Protein AF-A0A947RL42-F1 (afdb_monomer)

Nearest PDB structures (foldseek):
  5xik-assembly1_A  TM=5.396E-01  e=1.478E+00  Toxoplasma gondii ME49
  5xig-assembly2_B  TM=5.457E-01  e=1.586E+00  Toxoplasma gondii ME49
  7qsq-assembly2_B  TM=5.913E-01  e=5.603E+00  Thermotoga maritima
  6a4s-assembly1_B  TM=4.742E-01  e=3.197E+00  Salmonella enterica subsp. enterica serovar Typhimurium str. LT2
  7f97-assembly1_A  TM=4.799E-01  e=6.446E+00  Plasmodium falciparum 3D7

pLDDT: mean 80.91, std 15.4, range [46.31, 97.0]

Foldseek 3Di:
DDPPVPDLDEAEDLADCDDDRVVVCCVVCVVQVVVVHHYDYPPRRVCNNVPVPPPD

Structure (mmCIF, N/CA/C/O backbone):
data_AF-A0A947RL42-F1
#
_entry.id   AF-A0A947RL42-F1
#
loop_
_atom_site.group_PDB
_atom_site.id
_atom_site.type_symbol
_atom_site.label_atom_id
_atom_site.label_alt_id
_atom_site.label_comp_id
_atom_site.label_asym_id
_atom_site.label_entity_id
_atom_site.label_seq_id
_atom_site.pdbx_PDB_ins_code
_atom_site.Cartn_x
_atom_site.Cartn_y
_atom_site.Cartn_z
_atom_site.occupancy
_atom_site.B_iso_or_equiv
_atom_site.auth_seq_id
_atom_site.auth_comp_id
_atom_site.auth_asym_id
_atom_site.auth_atom_id
_atom_site.pdbx_PDB_model_num
ATOM 1 N N . ASP A 1 1 ? 18.165 10.339 -22.674 1.00 46.31 1 ASP A N 1
ATOM 2 C CA . ASP A 1 1 ? 17.046 9.395 -22.568 1.00 46.31 1 ASP A CA 1
ATOM 3 C C . ASP A 1 1 ? 17.125 8.703 -21.212 1.00 46.31 1 ASP A C 1
ATOM 5 O O . ASP A 1 1 ? 17.947 7.815 -21.024 1.00 46.31 1 ASP A O 1
ATOM 9 N N . ARG A 1 2 ? 16.460 9.252 -20.187 1.00 50.50 2 ARG A N 1
ATOM 10 C CA . ARG A 1 2 ? 16.619 8.786 -18.799 1.00 50.50 2 ARG A CA 1
ATOM 11 C C . ARG A 1 2 ? 15.435 7.883 -18.491 1.00 50.50 2 ARG A C 1
ATOM 13 O O . ARG A 1 2 ? 14.420 8.342 -17.978 1.00 50.50 2 ARG A O 1
ATOM 20 N N . SER A 1 3 ? 15.542 6.619 -18.892 1.00 51.50 3 SER A N 1
ATOM 21 C CA . SER A 1 3 ? 14.475 5.655 -18.665 1.00 51.50 3 SER A CA 1
ATOM 22 C C . SER A 1 3 ? 14.304 5.456 -17.157 1.00 51.50 3 SER A C 1
ATOM 24 O O . SER A 1 3 ? 15.142 4.839 -16.503 1.00 51.50 3 SER A O 1
ATOM 26 N N . LEU A 1 4 ? 13.198 5.948 -16.602 1.00 54.03 4 LEU A N 1
ATOM 27 C CA . LEU A 1 4 ? 12.732 5.585 -15.256 1.00 54.03 4 LEU A CA 1
ATOM 28 C C . LEU A 1 4 ? 12.361 4.086 -15.162 1.00 54.03 4 LEU A C 1
ATOM 30 O O . LEU A 1 4 ? 12.054 3.586 -14.089 1.00 54.03 4 LEU A O 1
ATOM 34 N N . LEU A 1 5 ? 12.450 3.367 -16.287 1.00 53.34 5 LEU A N 1
ATOM 35 C CA . LEU A 1 5 ? 12.140 1.953 -16.502 1.00 53.34 5 LEU A CA 1
ATOM 36 C C . LEU A 1 5 ? 13.073 0.957 -15.789 1.00 53.34 5 LEU A C 1
ATOM 38 O O . LEU A 1 5 ? 12.914 -0.243 -15.976 1.00 53.34 5 LEU A O 1
ATOM 42 N N . GLN A 1 6 ? 14.032 1.413 -14.978 1.00 55.41 6 GLN A N 1
ATOM 43 C CA . GLN A 1 6 ? 14.909 0.523 -14.205 1.00 55.41 6 GLN A CA 1
ATOM 44 C C . GLN A 1 6 ? 14.846 0.792 -12.699 1.00 55.41 6 GLN A C 1
ATOM 46 O O . GLN A 1 6 ? 15.834 0.669 -11.980 1.00 55.41 6 GLN A O 1
ATOM 51 N N . VAL A 1 7 ? 13.670 1.170 -12.206 1.00 62.22 7 VAL A N 1
ATOM 52 C CA . VAL A 1 7 ? 13.356 1.112 -10.780 1.00 62.22 7 VAL A CA 1
ATOM 53 C C . VAL A 1 7 ? 12.031 0.374 -10.668 1.00 62.22 7 VAL A C 1
ATOM 55 O O . VAL A 1 7 ? 11.044 0.804 -11.260 1.00 62.22 7 VAL A O 1
ATOM 58 N N . ASN A 1 8 ? 12.007 -0.752 -9.950 1.00 71.38 8 ASN A N 1
ATOM 59 C CA . ASN A 1 8 ? 10.768 -1.461 -9.623 1.00 71.38 8 ASN A CA 1
ATOM 60 C C . ASN A 1 8 ? 9.955 -0.586 -8.657 1.00 71.38 8 ASN A C 1
ATOM 62 O O . ASN A 1 8 ? 10.055 -0.736 -7.441 1.00 71.38 8 ASN A O 1
ATOM 66 N N . LEU A 1 9 ? 9.236 0.395 -9.203 1.00 79.56 9 LEU A N 1
ATOM 67 C CA . LEU A 1 9 ? 8.445 1.351 -8.442 1.00 79.56 9 LEU A CA 1
ATOM 68 C C . LEU A 1 9 ? 7.233 0.631 -7.837 1.00 79.56 9 LEU A C 1
ATOM 70 O O . LEU A 1 9 ? 6.401 0.080 -8.557 1.00 79.56 9 LEU A O 1
ATOM 74 N N . GLU A 1 10 ? 7.145 0.644 -6.511 1.00 86.19 10 GLU A N 1
ATOM 75 C CA . GLU A 1 10 ? 6.058 0.046 -5.739 1.00 86.19 10 GLU A CA 1
ATOM 76 C C . GLU A 1 10 ? 5.450 1.116 -4.830 1.00 86.19 10 GLU A C 1
ATOM 78 O O . GLU A 1 10 ? 6.164 1.828 -4.122 1.00 86.19 10 GLU A O 1
ATOM 83 N N . ILE A 1 11 ? 4.125 1.240 -4.853 1.00 89.06 11 ILE A N 1
ATOM 84 C CA . ILE A 1 11 ? 3.383 2.192 -4.029 1.00 89.06 11 ILE A CA 1
ATOM 85 C C . ILE A 1 11 ? 2.983 1.510 -2.720 1.00 89.06 11 ILE A C 1
ATOM 87 O O . ILE A 1 11 ? 2.303 0.487 -2.716 1.00 89.06 11 ILE A O 1
ATOM 91 N N . HIS A 1 12 ? 3.405 2.073 -1.592 1.00 91.12 12 HIS A N 1
ATOM 92 C CA . HIS A 1 12 ? 3.025 1.606 -0.256 1.00 91.12 12 HIS A CA 1
ATOM 93 C C . HIS A 1 12 ? 1.893 2.487 0.259 1.00 91.12 12 HIS A C 1
ATOM 95 O O . HIS A 1 12 ? 2.084 3.690 0.423 1.00 91.12 12 HIS A O 1
ATOM 101 N N . VAL A 1 13 ? 0.725 1.899 0.505 1.00 89.50 13 VAL A N 1
ATOM 102 C CA . VAL A 1 13 ? -0.470 2.630 0.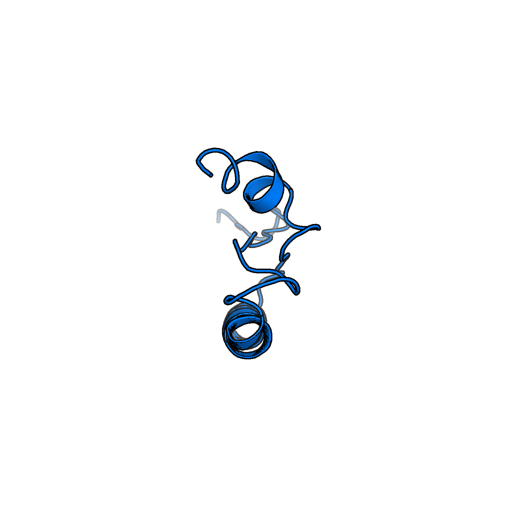943 1.00 89.50 13 VAL A CA 1
ATOM 103 C C . VAL A 1 13 ? -0.802 2.282 2.390 1.00 89.50 13 VAL A C 1
ATOM 105 O O . VAL A 1 13 ? -0.787 1.114 2.783 1.00 89.50 13 VAL A O 1
ATOM 108 N N . ASP A 1 14 ? -1.128 3.305 3.177 1.00 91.00 14 ASP A N 1
ATOM 109 C CA . ASP A 1 14 ? -1.570 3.178 4.566 1.00 91.00 14 ASP A CA 1
ATOM 110 C C . ASP A 1 14 ? -3.050 2.769 4.676 1.00 91.00 14 ASP A C 1
ATOM 112 O O . ASP A 1 14 ? -3.925 3.529 5.083 1.00 91.00 14 ASP A O 1
ATOM 116 N N . ILE A 1 15 ? -3.332 1.543 4.249 1.00 91.12 15 ILE A N 1
ATOM 117 C CA . ILE A 1 15 ? -4.631 0.872 4.353 1.00 91.1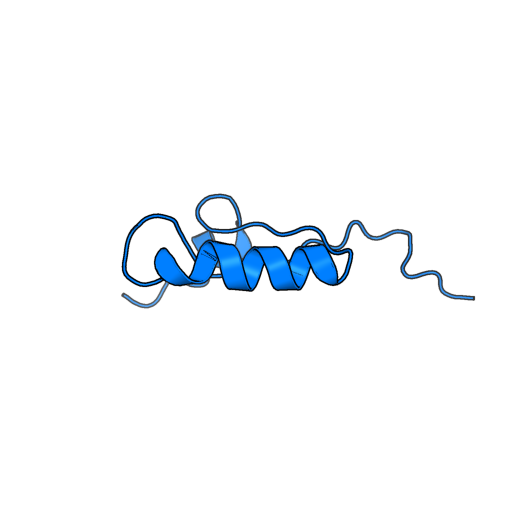2 15 ILE A CA 1
ATOM 118 C C . ILE A 1 15 ? -4.387 -0.588 4.727 1.00 91.12 15 ILE A C 1
ATOM 120 O O . ILE A 1 15 ? -3.314 -1.126 4.450 1.00 91.12 15 ILE A O 1
ATOM 124 N N . GLY A 1 16 ? -5.347 -1.238 5.380 1.00 89.50 16 GLY A N 1
ATOM 125 C CA . GLY A 1 16 ? -5.181 -2.614 5.839 1.00 89.50 16 GLY A CA 1
ATOM 126 C C . GLY A 1 16 ? -6.507 -3.309 6.098 1.00 89.50 16 GLY A C 1
ATOM 127 O O . GLY A 1 16 ? -7.552 -2.677 6.224 1.00 89.50 16 GLY A O 1
ATOM 128 N N . GLU A 1 17 ? -6.457 -4.635 6.184 1.00 90.62 17 GLU A N 1
ATOM 129 C CA . GLU A 1 17 ? -7.654 -5.477 6.319 1.00 90.62 17 GLU A CA 1
ATOM 130 C C . GLU A 1 17 ? -8.344 -5.348 7.683 1.00 90.62 17 GL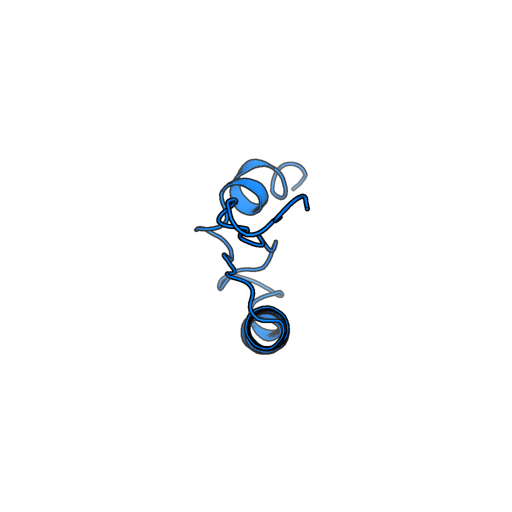U A C 1
ATOM 132 O O . GLU A 1 17 ? -9.491 -5.765 7.852 1.00 90.62 17 GLU A O 1
ATOM 137 N N . ASN A 1 18 ? -7.648 -4.759 8.654 1.00 87.81 18 ASN A N 1
ATOM 138 C CA . ASN A 1 18 ? -8.137 -4.553 10.004 1.00 87.81 18 ASN A CA 1
ATOM 139 C C . ASN A 1 18 ? -8.484 -3.077 10.207 1.00 87.81 18 ASN A C 1
ATOM 141 O O . ASN A 1 18 ? -7.617 -2.208 10.140 1.00 87.81 18 ASN A O 1
ATOM 145 N N . GLY A 1 19 ? -9.753 -2.805 10.508 1.00 86.25 19 GLY A N 1
ATOM 146 C CA . GLY A 1 19 ? -10.235 -1.468 10.836 1.00 86.25 19 GLY A CA 1
ATOM 147 C C . GLY A 1 19 ? -10.942 -0.760 9.683 1.00 86.25 19 GLY A C 1
ATOM 148 O O . GLY A 1 19 ? -11.389 -1.365 8.713 1.00 86.25 19 GLY A O 1
ATOM 149 N N . ARG A 1 20 ? -11.095 0.556 9.837 1.00 88.75 20 ARG A N 1
ATOM 150 C CA . ARG A 1 20 ? -12.008 1.380 9.027 1.00 88.75 20 ARG A CA 1
ATOM 151 C C . ARG A 1 20 ? -11.561 1.571 7.576 1.00 88.75 20 ARG A C 1
ATOM 153 O O . ARG A 1 20 ? -12.376 1.952 6.750 1.00 88.75 20 ARG A O 1
ATOM 160 N N . THR A 1 21 ? -10.288 1.328 7.268 1.00 92.88 21 THR A N 1
ATOM 161 C CA . THR A 1 21 ? -9.742 1.474 5.911 1.00 92.88 21 THR A CA 1
ATOM 162 C C . THR A 1 21 ? -9.922 0.228 5.047 1.00 92.88 21 THR A C 1
ATOM 164 O O . THR A 1 21 ? -9.648 0.294 3.853 1.00 92.88 21 THR A O 1
ATOM 167 N N . LYS A 1 22 ? -10.435 -0.882 5.603 1.00 94.00 22 LYS A N 1
ATOM 168 C CA . LYS A 1 22 ? -10.696 -2.120 4.853 1.00 94.00 22 LYS A CA 1
ATOM 169 C C . LYS A 1 22 ? -11.608 -1.890 3.647 1.00 94.00 22 LYS A C 1
ATOM 171 O O . LYS A 1 22 ? -11.355 -2.423 2.574 1.00 94.00 22 LYS A O 1
ATOM 176 N N . GLU A 1 23 ? -12.647 -1.078 3.821 1.00 95.50 23 GLU A N 1
ATOM 177 C CA . GLU A 1 23 ? -13.630 -0.775 2.772 1.00 95.50 23 GLU A CA 1
ATOM 178 C C . GLU A 1 23 ? -13.024 0.016 1.600 1.00 95.50 23 GLU A C 1
ATOM 180 O O . GLU A 1 23 ? -13.590 0.025 0.515 1.00 95.50 23 GLU A O 1
ATOM 185 N N . LEU A 1 24 ? -11.852 0.635 1.796 1.00 95.44 24 LEU A N 1
A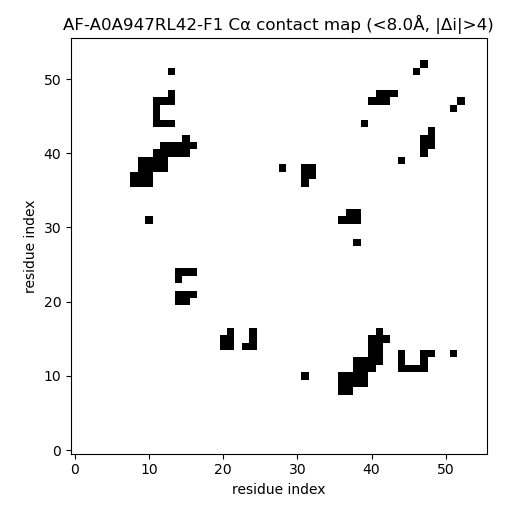TOM 186 C CA . LEU A 1 24 ? -11.146 1.417 0.777 1.00 95.44 24 LEU A CA 1
ATOM 187 C C . LEU A 1 24 ? -10.158 0.577 -0.047 1.00 95.44 24 LEU A C 1
ATOM 189 O O . LEU A 1 24 ? -9.595 1.083 -1.017 1.00 95.44 24 LEU A O 1
ATOM 193 N N . ILE A 1 25 ? -9.904 -0.681 0.339 1.00 94.88 25 ILE A N 1
ATOM 194 C CA . ILE A 1 25 ? -8.851 -1.505 -0.270 1.00 94.88 25 ILE A CA 1
ATOM 195 C C . ILE A 1 25 ? -9.095 -1.689 -1.765 1.00 94.88 25 ILE A C 1
ATOM 197 O O . ILE A 1 25 ? -8.212 -1.363 -2.555 1.00 94.88 25 ILE A O 1
ATOM 201 N N . ASP A 1 26 ? -10.279 -2.161 -2.154 1.00 96.44 26 ASP A N 1
ATOM 202 C CA . ASP A 1 26 ? -10.562 -2.515 -3.548 1.00 96.44 26 ASP A CA 1
ATOM 203 C C . ASP A 1 26 ? -10.505 -1.295 -4.478 1.00 96.44 26 ASP A C 1
ATOM 205 O O . ASP A 1 26 ? -9.928 -1.369 -5.565 1.00 96.44 26 ASP A O 1
ATOM 209 N N . GLU A 1 27 ? -11.037 -0.152 -4.035 1.00 97.00 27 GLU A N 1
ATOM 210 C CA . GLU A 1 27 ? -11.019 1.099 -4.800 1.00 97.00 27 GLU A CA 1
ATOM 211 C C . GLU A 1 27 ? -9.584 1.602 -5.009 1.00 97.00 27 GLU A C 1
ATOM 213 O O . GLU A 1 27 ? -9.158 1.856 -6.139 1.00 97.00 27 GLU A O 1
ATOM 218 N N . VAL A 1 28 ? -8.808 1.707 -3.927 1.00 95.31 28 VAL A N 1
ATOM 219 C CA . VAL A 1 28 ? -7.459 2.281 -3.970 1.00 95.31 28 VAL A CA 1
ATOM 220 C C . VAL A 1 28 ? -6.481 1.355 -4.692 1.00 95.31 28 VAL A C 1
ATOM 222 O O . VAL A 1 28 ? -5.694 1.812 -5.525 1.00 95.31 28 VAL A O 1
ATOM 225 N N . VAL A 1 29 ? -6.539 0.048 -4.422 1.00 95.38 29 VAL A N 1
ATOM 226 C CA . VAL A 1 29 ? -5.712 -0.953 -5.113 1.00 95.38 29 VAL A CA 1
ATOM 227 C C . VAL A 1 29 ? -6.070 -1.000 -6.595 1.00 95.38 29 VAL A C 1
ATOM 229 O O . VAL A 1 29 ? -5.168 -0.960 -7.434 1.00 95.38 29 VAL A O 1
ATOM 232 N N . GLY A 1 30 ? -7.364 -1.019 -6.927 1.00 96.19 30 GLY A N 1
ATOM 233 C CA . GLY A 1 30 ? -7.841 -1.002 -8.307 1.00 96.19 30 GLY A CA 1
ATOM 234 C C . GLY A 1 30 ? -7.356 0.228 -9.074 1.00 96.19 30 GLY A C 1
ATOM 235 O O . GLY A 1 30 ? -6.843 0.097 -10.186 1.00 96.19 30 GLY A O 1
ATOM 236 N N . MET A 1 31 ? -7.423 1.412 -8.459 1.00 96.31 31 MET A N 1
ATOM 237 C CA . MET A 1 31 ? -6.901 2.651 -9.037 1.00 96.31 31 MET A CA 1
ATOM 238 C C . MET A 1 31 ? -5.394 2.566 -9.322 1.00 96.31 31 MET A C 1
ATOM 240 O O . MET A 1 31 ? -4.951 2.941 -10.407 1.00 96.31 31 MET A O 1
ATOM 244 N N . ILE A 1 32 ? -4.589 2.076 -8.376 1.00 94.19 32 ILE A N 1
ATOM 245 C CA . ILE A 1 32 ? -3.125 2.024 -8.527 1.00 94.19 32 ILE A CA 1
ATOM 246 C C . ILE A 1 32 ? -2.712 1.000 -9.592 1.00 94.19 32 ILE A C 1
ATOM 248 O O . ILE A 1 32 ? -1.895 1.316 -10.461 1.00 94.19 32 ILE A O 1
ATOM 252 N N . ILE A 1 33 ? -3.323 -0.189 -9.581 1.00 93.19 33 ILE A N 1
ATOM 253 C CA . ILE A 1 33 ? -3.087 -1.222 -10.599 1.00 93.19 33 ILE A CA 1
ATOM 254 C C . ILE A 1 33 ? -3.544 -0.733 -11.978 1.00 93.19 33 ILE A C 1
ATOM 256 O O . ILE A 1 33 ? -2.837 -0.942 -12.963 1.00 93.19 33 ILE A O 1
ATOM 260 N N . GLY A 1 34 ? -4.674 -0.021 -12.060 1.00 93.12 34 GLY A N 1
ATOM 261 C CA . GLY A 1 34 ? -5.162 0.596 -13.298 1.00 93.12 34 GLY A CA 1
ATOM 262 C C . GLY A 1 34 ? -4.195 1.620 -13.906 1.00 93.12 34 GLY A C 1
ATOM 263 O O . GLY A 1 34 ? -4.217 1.838 -15.113 1.00 93.12 34 GLY A O 1
ATOM 264 N N . ASN A 1 35 ? -3.299 2.194 -13.095 1.00 90.50 35 ASN A N 1
ATOM 265 C CA . ASN A 1 35 ? -2.213 3.075 -13.537 1.00 90.50 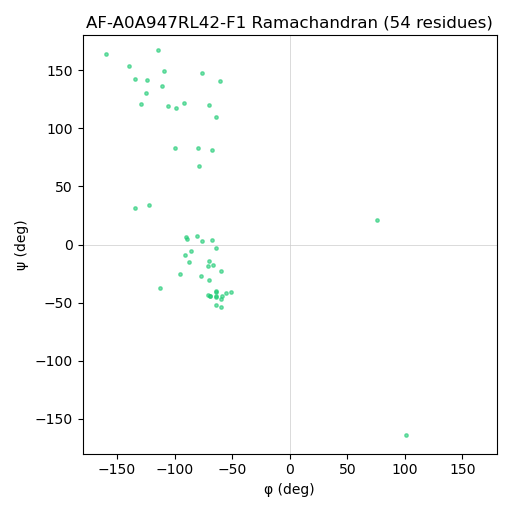35 ASN A CA 1
ATOM 266 C C . ASN A 1 35 ? -0.901 2.324 -13.858 1.00 90.50 35 ASN A C 1
ATOM 268 O O . ASN A 1 35 ? 0.119 2.956 -14.128 1.00 90.50 35 ASN A O 1
ATOM 272 N N . GLY A 1 36 ? -0.901 0.987 -13.838 1.00 89.06 36 GLY A N 1
ATOM 273 C CA . GLY A 1 36 ? 0.255 0.163 -14.204 1.00 89.06 36 GLY A CA 1
ATOM 274 C C . GLY A 1 36 ? 1.356 0.098 -13.142 1.00 89.06 36 GLY A C 1
ATOM 275 O O . GLY A 1 36 ? 2.500 -0.206 -13.473 1.00 89.06 36 GLY A O 1
ATOM 276 N N . MET A 1 37 ? 1.035 0.388 -11.878 1.00 89.81 37 MET A N 1
ATOM 277 C CA . MET A 1 37 ? 1.989 0.361 -10.766 1.00 89.81 37 MET A CA 1
ATOM 278 C C . MET A 1 37 ? 1.728 -0.819 -9.824 1.00 89.81 37 MET A C 1
ATOM 280 O O . MET A 1 37 ? 0.587 -1.238 -9.625 1.00 89.81 37 MET A O 1
ATOM 284 N N . ALA A 1 38 ? 2.791 -1.335 -9.203 1.00 91.12 38 ALA A N 1
ATOM 285 C CA . ALA A 1 38 ? 2.669 -2.302 -8.117 1.00 91.12 38 ALA A CA 1
ATOM 286 C C . ALA A 1 38 ? 2.240 -1.601 -6.819 1.00 91.12 38 ALA A C 1
ATOM 288 O O 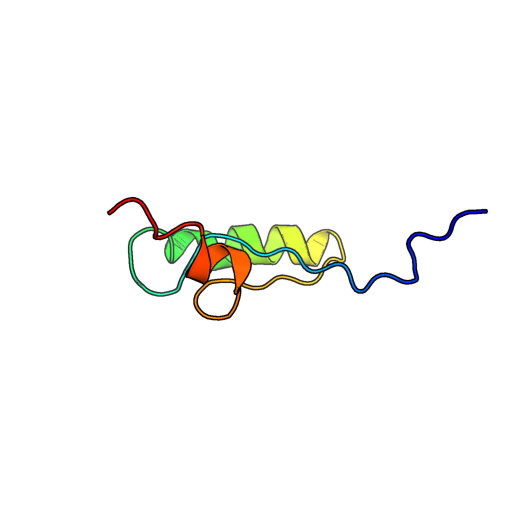. ALA A 1 38 ? 2.619 -0.454 -6.572 1.00 91.12 38 ALA A O 1
ATOM 289 N N . VAL A 1 39 ? 1.479 -2.298 -5.972 1.00 92.94 39 VAL A N 1
ATOM 290 C CA . VAL A 1 39 ? 0.977 -1.765 -4.701 1.00 92.94 39 VAL A CA 1
ATOM 291 C C . VAL A 1 39 ? 1.161 -2.757 -3.557 1.00 92.94 39 VAL A C 1
ATOM 293 O O . VAL A 1 39 ? 0.983 -3.964 -3.725 1.00 92.94 39 VAL A O 1
ATOM 296 N N . ARG A 1 40 ? 1.486 -2.235 -2.371 1.00 92.81 40 ARG A N 1
ATOM 297 C CA . ARG A 1 40 ? 1.449 -2.950 -1.091 1.00 92.81 40 ARG A CA 1
ATOM 298 C C . ARG A 1 40 ? 0.557 -2.199 -0.116 1.00 92.81 40 ARG A C 1
ATOM 300 O O . ARG A 1 40 ? 0.615 -0.973 -0.035 1.00 92.81 40 ARG A O 1
ATOM 307 N N . ILE A 1 41 ? -0.200 -2.957 0.666 1.00 92.19 41 ILE A N 1
ATOM 308 C CA . ILE A 1 41 ? -1.007 -2.476 1.793 1.00 92.19 41 ILE A CA 1
ATOM 309 C C . ILE A 1 41 ? -0.458 -3.061 3.101 1.00 92.19 41 ILE A C 1
ATOM 311 O O . ILE A 1 41 ? 0.366 -3.982 3.072 1.00 92.19 41 ILE A O 1
ATOM 315 N N . LYS A 1 42 ? -0.889 -2.559 4.259 1.00 89.69 42 LYS A N 1
ATOM 316 C CA . LYS A 1 42 ? -0.513 -3.136 5.559 1.00 89.69 42 LYS A CA 1
ATOM 317 C C . LYS A 1 42 ? -0.993 -4.596 5.665 1.00 89.69 42 LYS A C 1
ATOM 319 O O . LYS A 1 42 ? -2.104 -4.891 5.231 1.00 89.69 42 LYS A O 1
ATOM 324 N N . PRO A 1 43 ? -0.199 -5.506 6.261 1.00 85.06 43 PRO A N 1
ATOM 325 C CA . PRO A 1 43 ? 1.089 -5.278 6.932 1.00 85.06 43 PRO A CA 1
ATOM 326 C C . PRO A 1 43 ? 2.319 -5.370 6.004 1.00 85.06 43 PRO A C 1
ATOM 328 O O . PRO A 1 43 ? 3.456 -5.333 6.464 1.00 85.06 43 PRO A O 1
ATOM 331 N N . HIS A 1 44 ? 2.118 -5.547 4.699 1.00 84.25 44 HIS A N 1
ATOM 332 C CA . HIS A 1 44 ? 3.193 -5.821 3.739 1.00 84.25 44 HIS A CA 1
ATOM 333 C C . HIS A 1 44 ? 3.848 -4.552 3.173 1.00 84.25 44 HIS A C 1
ATOM 335 O O . HIS A 1 44 ? 4.936 -4.613 2.604 1.00 84.25 44 HIS A O 1
ATOM 341 N N . ALA A 1 45 ? 3.202 -3.401 3.343 1.00 83.12 45 ALA A N 1
ATOM 342 C CA . ALA A 1 45 ? 3.740 -2.088 3.033 1.00 83.12 45 ALA A CA 1
ATOM 343 C C . ALA A 1 45 ? 4.678 -1.622 4.152 1.00 83.12 45 ALA A C 1
ATOM 345 O O . ALA A 1 45 ? 4.255 -0.889 5.038 1.00 83.12 45 ALA A O 1
ATOM 346 N N . TYR A 1 46 ? 5.944 -2.045 4.135 1.00 71.75 46 TYR A N 1
ATOM 347 C CA . TYR A 1 46 ? 6.898 -1.767 5.219 1.00 71.75 46 TYR A CA 1
ATOM 348 C C . TYR A 1 46 ? 6.975 -0.281 5.604 1.00 71.75 46 TYR A C 1
ATOM 350 O O . TYR A 1 46 ? 6.998 0.035 6.789 1.00 71.75 46 TYR A O 1
ATOM 358 N N . ALA A 1 47 ? 6.947 0.640 4.632 1.00 70.06 47 ALA A N 1
ATOM 359 C CA . ALA A 1 47 ? 6.943 2.073 4.925 1.00 70.06 47 ALA A CA 1
ATOM 360 C C . ALA A 1 47 ? 5.667 2.504 5.671 1.00 70.06 47 ALA A C 1
ATOM 362 O O . ALA A 1 47 ? 5.748 3.214 6.672 1.00 70.06 47 ALA A O 1
ATOM 363 N N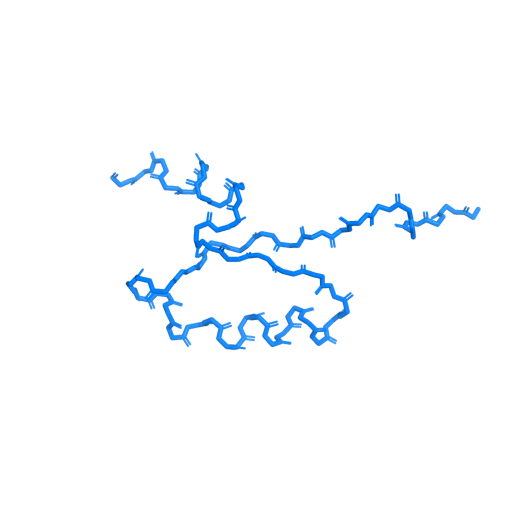 . ALA A 1 48 ? 4.497 2.026 5.241 1.00 74.50 48 ALA A N 1
ATOM 364 C CA . ALA A 1 48 ? 3.232 2.319 5.910 1.00 74.50 48 ALA A CA 1
ATOM 365 C C . ALA A 1 48 ? 3.146 1.641 7.291 1.00 74.50 48 ALA A C 1
ATOM 367 O O . ALA A 1 48 ? 2.777 2.279 8.271 1.00 74.50 48 ALA A O 1
ATOM 368 N N . SER A 1 49 ? 3.546 0.374 7.401 1.00 69.44 49 SER A N 1
ATOM 369 C CA . SER A 1 49 ? 3.525 -0.408 8.643 1.00 69.44 49 SER A CA 1
ATOM 370 C C . SER A 1 49 ? 4.551 0.048 9.684 1.00 69.44 49 SER A C 1
ATOM 372 O O . SER A 1 49 ? 4.296 -0.088 10.874 1.00 69.44 49 SER A O 1
ATOM 374 N N . ALA A 1 50 ? 5.706 0.585 9.277 1.00 67.62 50 ALA A N 1
ATOM 375 C CA . ALA A 1 50 ? 6.760 1.008 10.207 1.00 67.62 50 ALA A CA 1
ATOM 376 C C . ALA A 1 50 ? 6.717 2.506 10.564 1.00 67.62 50 ALA A C 1
ATOM 378 O O . ALA A 1 50 ? 7.229 2.897 11.618 1.00 67.62 50 ALA A O 1
ATOM 379 N N . VAL A 1 51 ? 6.160 3.358 9.691 1.00 67.81 51 VAL A N 1
ATOM 380 C CA . VAL A 1 51 ? 6.198 4.825 9.857 1.00 67.81 51 VAL A CA 1
ATOM 381 C C . VAL A 1 51 ? 4.820 5.424 10.127 1.00 67.81 51 VAL A C 1
ATOM 383 O O . VAL A 1 51 ? 4.733 6.347 10.937 1.00 67.81 51 VAL A O 1
ATOM 386 N N . ALA A 1 52 ? 3.751 4.914 9.509 1.00 66.19 52 ALA A N 1
AT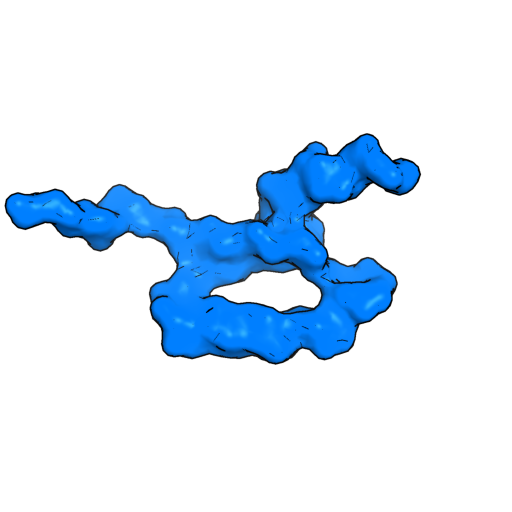OM 387 C CA . ALA A 1 52 ? 2.430 5.535 9.633 1.00 66.19 52 ALA A CA 1
ATOM 388 C C . ALA A 1 52 ? 1.733 5.228 10.975 1.00 66.19 52 ALA A C 1
ATOM 390 O O . ALA A 1 52 ? 1.001 6.071 11.480 1.00 66.19 52 ALA A O 1
ATOM 391 N N . ASP A 1 53 ? 2.036 4.094 11.620 1.00 62.56 53 ASP A N 1
ATOM 392 C CA . 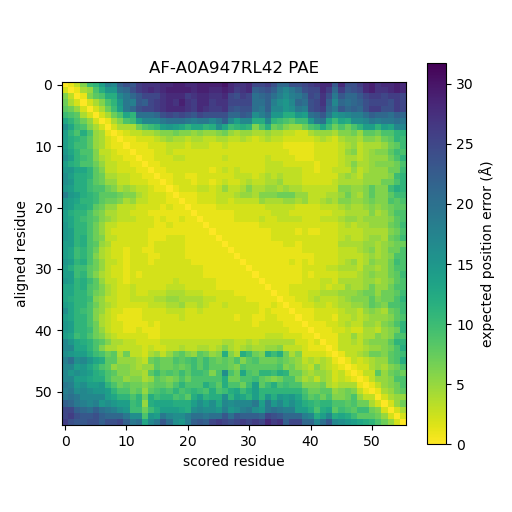ASP A 1 53 ? 1.453 3.707 12.922 1.00 62.56 53 ASP A CA 1
ATOM 393 C C . ASP A 1 53 ? 2.107 4.389 14.147 1.00 62.56 53 ASP A C 1
ATOM 395 O O . ASP A 1 53 ? 1.804 4.053 15.287 1.00 62.56 53 ASP A O 1
ATOM 399 N N . LYS A 1 54 ? 3.014 5.362 13.964 1.00 58.31 54 LYS A N 1
ATOM 400 C CA . LYS A 1 54 ? 3.774 5.972 15.078 1.00 58.31 54 LYS A CA 1
ATOM 401 C C . LYS A 1 54 ? 3.009 6.979 15.959 1.00 58.31 54 LYS A C 1
ATOM 403 O O . LYS A 1 54 ? 3.631 7.557 16.845 1.00 58.31 54 LYS A O 1
ATOM 408 N N . HIS A 1 55 ? 1.713 7.214 15.746 1.00 55.59 55 HIS A N 1
ATOM 409 C CA . HIS A 1 55 ? 0.955 8.259 16.465 1.00 55.59 55 HIS A CA 1
ATOM 410 C C . HIS A 1 55 ? -0.426 7.823 16.989 1.00 55.59 55 HIS A C 1
ATOM 412 O O . HIS A 1 55 ? -1.324 8.656 17.111 1.00 55.59 55 HIS A O 1
ATOM 418 N N . THR A 1 56 ? -0.593 6.553 17.356 1.00 51.75 56 THR A N 1
ATOM 419 C CA . THR A 1 56 ? -1.718 6.113 18.205 1.00 51.75 56 THR A CA 1
ATOM 420 C C . THR A 1 56 ? -1.226 5.339 19.405 1.00 51.75 56 THR A C 1
ATOM 422 O O . THR A 1 56 ? -0.356 4.465 19.193 1.00 51.75 56 THR A O 1
#

Mean predicted aligned error: 7.45 Å

Solvent-accessible surface area (backbone atoms only — not comparable to full-atom values): 3506 Å² total; per-residue (Å²): 136,84,70,71,85,84,55,95,66,66,47,60,39,88,36,31,85,75,65,88,43,35,84,48,45,67,61,54,53,49,53,43,47,74,70,76,40,49,76,33,40,40,80,72,7,57,68,28,55,71,57,67,64,76,84,118

Radius of gyration: 13.06 Å; Cα contacts (8 Å, |Δi|>4): 60; chains: 1; bounding box: 31×15×41 Å

Secondary structure (DSSP, 8-state):
---GGGS--EEEEEEESSSTTGGGHHHHHHHHHHTT-EEEEETT-HHIIIIITTT-

Sequence (56 aa):
DRSLLQVNLEIHVDIGENGRTKELIDEVVGMIIGNGMAVRIKPHAYAASAVADKHT